Protein AF-A0A662MBM5-F1 (afdb_monomer_lite)

pLDDT: mean 87.01, std 5.44, range [66.44, 95.25]

Foldseek 3Di:
DVVVLVVVVVVCVVVVVVCCVVVVDDDDPDPVVVVVVVVVVVVVSVVVVVLVVCVVPDPNQLSVLVVVLVVVVVVVCCCPPVVDDQDPVNVVVNVVSVVVNVVSVD

Radius of gyration: 17.94 Å; chains: 1; bounding box: 32×37×42 Å

Secondary structure (DSSP, 8-state):
-HHHHHHHHHHHHHHHHHHHHHTT------HHHHHHHHHHHHHHHHHHHHHHHHHTTS-HHHHHHHHTTHHHHHHHHIIIII-PPPPHHHHHHHHHHHHHHHHHT-

Structure (mmCIF, N/CA/C/O backbone):
data_AF-A0A662MBM5-F1
#
_entry.id   AF-A0A662MBM5-F1
#
loop_
_atom_site.group_PDB
_atom_site.id
_atom_site.type_symbol
_atom_site.label_atom_id
_atom_site.label_alt_id
_atom_site.label_comp_id
_atom_site.label_asym_id
_atom_site.label_entity_id
_atom_site.label_seq_id
_atom_site.pdbx_PDB_ins_code
_atom_site.Cartn_x
_atom_site.Cartn_y
_atom_site.Cartn_z
_atom_site.occupancy
_atom_site.B_iso_or_equiv
_atom_site.auth_seq_id
_atom_site.auth_comp_id
_atom_site.auth_asym_id
_atom_site.auth_atom_id
_atom_site.pdbx_PDB_model_num
ATOM 1 N N . PRO A 1 1 ? 1.410 -21.549 -4.621 1.00 66.44 1 PRO A N 1
ATOM 2 C CA . PRO A 1 1 ? 2.022 -20.315 -4.065 1.00 66.44 1 PRO A CA 1
ATOM 3 C C . PRO A 1 1 ? 3.049 -19.637 -4.994 1.00 66.44 1 PRO A C 1
ATOM 5 O O . PRO A 1 1 ? 2.833 -18.495 -5.370 1.00 66.44 1 PRO A O 1
ATOM 8 N N . ARG A 1 2 ? 4.144 -20.309 -5.399 1.00 72.62 2 ARG A N 1
ATOM 9 C CA . ARG A 1 2 ? 5.218 -19.672 -6.198 1.00 72.62 2 ARG A CA 1
ATOM 10 C C . ARG A 1 2 ? 4.816 -19.308 -7.633 1.00 72.62 2 ARG A C 1
ATOM 12 O O . ARG A 1 2 ? 5.282 -18.303 -8.143 1.00 72.62 2 ARG A O 1
ATOM 19 N N . SER A 1 3 ? 3.935 -20.087 -8.261 1.00 84.31 3 SER A N 1
ATOM 20 C CA . SER A 1 3 ? 3.420 -19.804 -9.607 1.00 84.31 3 SER A CA 1
ATOM 21 C C . SER A 1 3 ? 2.594 -18.517 -9.671 1.00 84.31 3 SER A C 1
ATOM 23 O O . SER A 1 3 ? 2.716 -17.776 -10.635 1.00 84.31 3 SER A O 1
ATOM 25 N N . VAL A 1 4 ? 1.810 -18.216 -8.627 1.00 85.81 4 VAL A N 1
ATOM 26 C CA . VAL A 1 4 ? 0.986 -16.994 -8.546 1.00 85.81 4 VAL A CA 1
ATOM 27 C C . VAL A 1 4 ? 1.860 -15.744 -8.642 1.00 85.81 4 VAL A C 1
ATOM 29 O O . VAL A 1 4 ? 1.568 -14.867 -9.443 1.00 85.81 4 VAL A O 1
ATOM 32 N N . LEU A 1 5 ? 2.984 -15.722 -7.918 1.00 84.00 5 LEU A N 1
ATOM 33 C CA . LEU A 1 5 ? 3.943 -14.614 -7.958 1.00 84.00 5 LEU A CA 1
ATOM 34 C C . LEU A 1 5 ? 4.542 -14.408 -9.350 1.00 84.00 5 LEU A C 1
ATOM 36 O O . LEU A 1 5 ? 4.708 -13.279 -9.796 1.00 84.00 5 LEU A O 1
ATOM 40 N N . VAL A 1 6 ? 4.851 -15.500 -10.054 1.00 87.94 6 VAL A N 1
ATOM 41 C CA . VAL A 1 6 ? 5.397 -15.418 -11.415 1.00 87.94 6 VAL A CA 1
ATOM 42 C C . VAL A 1 6 ? 4.369 -14.803 -12.364 1.00 87.94 6 VAL A C 1
ATOM 44 O O . VAL A 1 6 ? 4.706 -13.892 -13.116 1.00 87.94 6 VAL A O 1
ATOM 47 N N . TYR A 1 7 ? 3.112 -15.251 -12.307 1.00 90.88 7 TYR A N 1
ATOM 48 C CA . TYR A 1 7 ? 2.052 -14.700 -13.153 1.00 90.88 7 TYR A CA 1
ATOM 49 C C . TYR A 1 7 ? 1.711 -13.246 -12.809 1.00 90.88 7 TYR A C 1
ATOM 51 O O . TYR A 1 7 ? 1.454 -12.459 -13.718 1.00 90.88 7 TYR A O 1
ATOM 59 N N . GLU A 1 8 ? 1.761 -12.870 -11.532 1.00 89.06 8 GLU A N 1
ATOM 60 C CA . GLU A 1 8 ? 1.558 -11.491 -11.083 1.00 89.06 8 GLU A CA 1
ATOM 61 C C . GLU A 1 8 ? 2.633 -10.551 -11.641 1.00 89.06 8 GLU A C 1
ATOM 63 O O . GLU A 1 8 ? 2.305 -9.522 -12.230 1.00 89.06 8 GLU A O 1
ATOM 68 N N . VAL A 1 9 ? 3.910 -10.935 -11.542 1.00 89.69 9 VAL A N 1
ATOM 69 C CA . VAL A 1 9 ? 5.023 -10.138 -12.081 1.00 89.69 9 VAL A CA 1
ATOM 70 C C . VAL A 1 9 ? 4.930 -10.021 -13.603 1.00 89.69 9 VAL A C 1
ATOM 72 O O . VAL A 1 9 ? 5.110 -8.930 -14.143 1.00 89.69 9 VAL A O 1
ATOM 75 N N . ILE A 1 10 ? 4.600 -11.111 -14.305 1.00 92.69 10 ILE A N 1
ATOM 76 C CA . ILE A 1 10 ? 4.391 -11.079 -15.761 1.00 92.69 10 ILE A CA 1
ATOM 77 C C . ILE A 1 10 ? 3.252 -10.115 -16.116 1.00 92.69 10 ILE A C 1
ATOM 79 O O . ILE A 1 10 ? 3.421 -9.265 -16.991 1.00 92.69 10 ILE A O 1
ATOM 83 N N . GLY A 1 11 ? 2.115 -10.203 -15.419 1.00 92.75 11 GLY A N 1
ATOM 84 C CA . GLY A 1 11 ? 0.982 -9.301 -15.620 1.00 92.75 11 GLY A CA 1
ATOM 85 C C . GLY A 1 11 ? 1.347 -7.836 -15.372 1.00 92.75 11 GLY A C 1
ATOM 86 O O . GLY A 1 11 ? 1.041 -6.979 -16.201 1.00 92.75 11 GLY A O 1
ATOM 87 N N . ALA A 1 12 ? 2.067 -7.552 -14.284 1.00 90.81 12 ALA A N 1
ATOM 88 C CA . ALA A 1 12 ? 2.525 -6.208 -13.946 1.00 90.81 12 ALA A CA 1
ATOM 89 C C . ALA A 1 12 ? 3.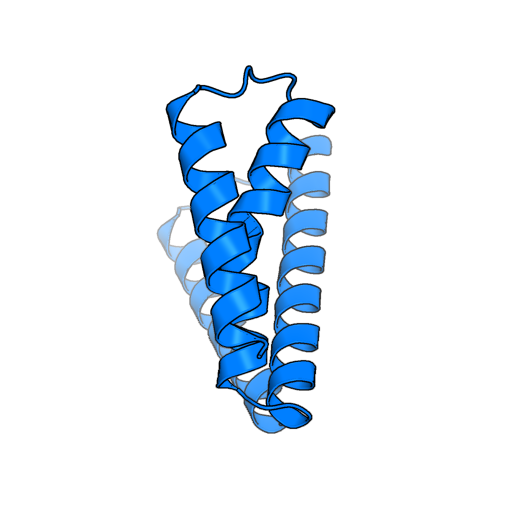466 -5.627 -15.014 1.00 90.81 12 ALA A C 1
ATOM 91 O O . ALA A 1 12 ? 3.325 -4.460 -15.379 1.00 90.81 12 ALA A O 1
ATOM 92 N N . ILE A 1 13 ? 4.380 -6.434 -15.566 1.00 93.19 13 ILE A N 1
ATOM 93 C CA . ILE A 1 13 ? 5.269 -6.013 -16.659 1.00 93.19 13 ILE A CA 1
ATOM 94 C C . ILE A 1 13 ? 4.461 -5.698 -17.922 1.00 93.19 13 ILE A C 1
ATOM 96 O O . ILE A 1 13 ? 4.684 -4.658 -18.540 1.00 93.19 13 ILE A O 1
ATOM 100 N N . ILE A 1 14 ? 3.507 -6.557 -18.298 1.00 95.25 14 ILE A N 1
ATOM 101 C CA . ILE A 1 14 ? 2.669 -6.350 -19.490 1.00 95.25 14 ILE A CA 1
ATOM 102 C C . ILE A 1 14 ? 1.864 -5.053 -19.363 1.00 95.25 14 ILE A C 1
ATOM 104 O O . ILE A 1 14 ? 1.893 -4.218 -20.269 1.00 95.25 14 ILE A O 1
ATOM 108 N N . VAL A 1 15 ? 1.178 -4.860 -18.233 1.00 93.44 15 VAL A N 1
ATOM 109 C CA . VAL A 1 15 ? 0.386 -3.649 -17.975 1.00 93.44 15 VAL A CA 1
ATOM 110 C C . VAL A 1 15 ? 1.289 -2.419 -17.911 1.00 93.44 15 VAL A C 1
ATOM 112 O O . VAL A 1 15 ? 0.981 -1.409 -18.541 1.00 93.44 15 VAL A O 1
ATOM 115 N N . GLY A 1 16 ? 2.425 -2.506 -17.216 1.00 90.81 16 GLY A N 1
ATOM 116 C CA . GLY A 1 16 ? 3.400 -1.421 -17.125 1.00 90.81 16 GLY A CA 1
ATOM 117 C C . GLY A 1 16 ? 3.908 -0.979 -18.498 1.00 90.81 16 GLY A C 1
ATOM 118 O O . GLY A 1 16 ? 3.907 0.215 -18.794 1.00 90.81 16 GLY A O 1
ATOM 119 N N . MET A 1 17 ? 4.256 -1.928 -19.373 1.00 90.88 17 MET A N 1
ATOM 120 C CA . MET A 1 17 ? 4.644 -1.621 -20.753 1.00 90.88 17 MET A CA 1
ATOM 121 C C . MET A 1 17 ? 3.500 -0.968 -21.532 1.00 90.88 17 MET A C 1
ATOM 123 O O . MET A 1 17 ? 3.712 0.069 -22.157 1.00 90.88 17 MET A O 1
ATOM 127 N N . ALA A 1 18 ? 2.286 -1.521 -21.471 1.00 92.62 18 ALA A N 1
ATOM 128 C CA . ALA A 1 18 ? 1.130 -0.955 -22.164 1.00 92.62 18 ALA A CA 1
ATOM 129 C C . ALA A 1 18 ? 0.860 0.499 -21.741 1.00 92.62 18 ALA A C 1
ATOM 131 O O . ALA A 1 18 ? 0.657 1.364 -22.592 1.00 92.62 18 ALA A O 1
ATOM 132 N N . VAL A 1 19 ? 0.927 0.793 -20.440 1.00 91.12 19 VAL A N 1
ATOM 133 C CA . VAL A 1 19 ? 0.759 2.154 -19.911 1.00 91.12 19 VAL A CA 1
ATOM 134 C C . VAL A 1 19 ? 1.849 3.092 -20.433 1.00 91.12 19 VAL A C 1
ATOM 136 O O . VAL A 1 19 ? 1.532 4.201 -20.860 1.00 91.12 19 VAL A O 1
ATOM 139 N N . LEU A 1 20 ? 3.113 2.657 -20.473 1.00 88.50 20 LEU A N 1
ATOM 140 C CA . LEU A 1 20 ? 4.205 3.471 -21.023 1.00 88.50 20 LEU A CA 1
ATOM 141 C C . LEU A 1 20 ? 3.975 3.837 -22.496 1.00 88.50 20 LEU A C 1
ATOM 143 O O . LEU A 1 20 ? 4.239 4.977 -22.884 1.00 88.50 20 LEU A O 1
ATOM 147 N N . PHE A 1 21 ? 3.438 2.911 -23.297 1.00 88.69 21 PHE A N 1
ATOM 148 C CA . PHE A 1 21 ? 3.086 3.176 -24.695 1.00 88.69 21 PHE A CA 1
ATOM 149 C C . PHE A 1 21 ? 1.879 4.113 -24.841 1.00 88.69 21 PHE A C 1
ATOM 151 O O . PHE A 1 21 ? 1.863 4.951 -25.740 1.00 88.69 21 PHE A O 1
ATOM 158 N N . LEU A 1 22 ? 0.882 4.006 -23.960 1.00 89.31 22 LEU A N 1
ATOM 159 C CA . LEU A 1 22 ? -0.341 4.815 -24.024 1.00 89.31 22 LEU A CA 1
ATOM 160 C C . LEU A 1 22 ? -0.135 6.264 -23.557 1.00 89.31 22 LEU A C 1
ATOM 162 O O . LEU A 1 22 ? -0.796 7.173 -24.059 1.00 89.31 22 LEU A O 1
ATOM 166 N N . VAL A 1 23 ? 0.767 6.499 -22.601 1.00 85.19 23 VAL A N 1
ATOM 167 C CA . VAL A 1 23 ? 0.869 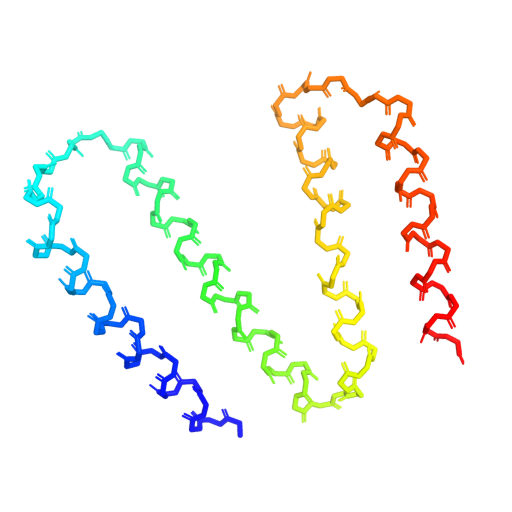7.788 -21.891 1.00 85.19 23 VAL A CA 1
ATOM 168 C C . VAL A 1 23 ? 1.787 8.810 -22.594 1.00 85.19 23 VAL A C 1
ATOM 170 O O . VAL A 1 23 ? 1.930 9.926 -22.106 1.00 85.19 23 VAL A O 1
ATOM 173 N N . ASN A 1 24 ? 2.371 8.509 -23.767 1.00 76.69 24 ASN A N 1
ATOM 174 C CA . ASN A 1 24 ? 3.365 9.381 -24.434 1.00 76.69 24 ASN A CA 1
ATOM 175 C C . ASN A 1 24 ? 4.418 9.890 -23.432 1.00 76.69 24 ASN A C 1
ATOM 177 O O . ASN A 1 24 ? 4.599 11.096 -23.238 1.00 76.69 24 ASN A O 1
ATOM 181 N N . PHE A 1 25 ? 5.041 8.938 -22.734 1.00 75.81 25 PHE A N 1
ATOM 182 C CA . PHE A 1 25 ? 5.851 9.172 -21.546 1.00 75.81 25 PHE A CA 1
ATOM 183 C C . PHE A 1 25 ? 6.894 10.282 -21.748 1.00 75.81 25 PHE A C 1
ATOM 185 O O . PHE A 1 25 ? 7.839 10.144 -22.525 1.00 75.81 25 PHE A O 1
ATOM 192 N N . LYS A 1 26 ? 6.734 11.382 -21.006 1.00 79.19 26 LYS A N 1
ATOM 193 C CA . LYS A 1 26 ? 7.754 12.421 -20.841 1.00 79.19 26 LYS A CA 1
ATOM 194 C C . LYS A 1 26 ? 8.378 12.228 -19.460 1.00 79.19 26 LYS A C 1
ATOM 196 O O . LYS A 1 26 ? 7.677 12.457 -18.476 1.00 79.19 26 LYS A O 1
ATOM 201 N N . PRO A 1 27 ? 9.644 11.786 -19.361 1.00 73.44 27 PRO A N 1
ATOM 202 C CA . PRO A 1 27 ? 10.279 11.555 -18.072 1.00 73.44 27 PRO A CA 1
ATOM 203 C C . PRO A 1 27 ? 10.337 12.857 -17.267 1.00 73.44 27 PRO A C 1
ATOM 205 O O . PRO A 1 27 ? 11.066 13.785 -17.619 1.00 73.44 27 PRO A O 1
ATOM 208 N N . GLU A 1 28 ? 9.567 12.937 -16.185 1.00 78.25 28 GLU A N 1
ATOM 209 C CA . GLU A 1 28 ? 9.680 14.033 -15.230 1.00 78.25 28 GLU A CA 1
ATOM 210 C C . GLU A 1 28 ? 10.856 13.744 -14.291 1.00 78.25 28 GLU A C 1
ATOM 212 O O . GLU A 1 28 ? 10.853 12.773 -13.535 1.00 78.25 28 GLU A O 1
ATOM 217 N N . VAL A 1 29 ? 11.896 14.576 -14.349 1.00 81.75 29 VAL A N 1
ATOM 218 C CA . VAL A 1 29 ? 13.179 14.321 -13.670 1.00 81.75 29 VAL A CA 1
ATOM 219 C C . VAL A 1 29 ? 13.188 14.871 -12.237 1.00 81.75 29 VAL A C 1
ATOM 221 O O . VAL A 1 29 ? 14.146 15.497 -11.787 1.00 81.75 29 VAL A O 1
ATOM 224 N N . ASN A 1 30 ? 12.097 14.670 -11.495 1.00 89.81 30 ASN A N 1
ATOM 225 C CA . ASN A 1 30 ? 12.024 15.061 -10.090 1.00 89.81 30 ASN A CA 1
ATOM 226 C C . ASN A 1 30 ? 12.619 13.956 -9.202 1.00 89.81 30 ASN A C 1
ATOM 228 O O . ASN A 1 30 ? 11.966 12.950 -8.931 1.00 89.81 30 ASN A O 1
ATOM 232 N N . ALA A 1 31 ? 13.847 14.148 -8.708 1.00 88.00 31 ALA A N 1
ATOM 233 C CA . ALA A 1 31 ? 14.552 13.142 -7.905 1.00 88.00 31 ALA A CA 1
ATOM 234 C C . ALA A 1 31 ? 13.768 12.676 -6.662 1.00 88.00 31 ALA A C 1
ATOM 236 O O . ALA A 1 31 ? 13.791 11.491 -6.325 1.00 88.00 31 ALA A O 1
ATOM 237 N N . LYS A 1 32 ? 13.033 13.580 -5.994 1.00 90.25 32 LYS A N 1
ATOM 238 C CA . LYS A 1 32 ? 12.178 13.208 -4.854 1.00 90.25 32 LYS A CA 1
ATOM 239 C C . LYS A 1 32 ? 10.988 12.370 -5.311 1.00 90.25 32 LYS A C 1
ATOM 241 O O . LYS A 1 32 ? 10.729 11.330 -4.714 1.00 90.25 32 LYS A O 1
ATOM 246 N N . GLY A 1 33 ? 10.301 12.796 -6.372 1.00 89.38 33 GLY A N 1
ATOM 247 C CA . GLY A 1 33 ? 9.162 12.072 -6.942 1.00 89.38 33 GLY A CA 1
ATOM 248 C C . GLY A 1 33 ? 9.538 10.658 -7.385 1.00 89.38 33 GLY A C 1
ATOM 249 O O . GLY A 1 33 ? 8.873 9.700 -7.003 1.00 89.38 33 GLY A O 1
ATOM 250 N N . ILE A 1 34 ? 10.665 10.517 -8.088 1.00 90.75 34 ILE A N 1
ATOM 251 C CA . ILE A 1 34 ? 11.216 9.219 -8.504 1.00 90.75 34 ILE A CA 1
ATOM 252 C C . ILE A 1 34 ? 11.528 8.345 -7.284 1.00 90.75 34 ILE A C 1
ATOM 254 O O . ILE A 1 34 ? 11.157 7.175 -7.257 1.00 90.75 34 ILE A O 1
ATOM 258 N N . THR A 1 35 ? 12.166 8.906 -6.253 1.00 92.94 35 THR A N 1
ATOM 259 C CA . THR A 1 35 ? 12.498 8.152 -5.035 1.00 92.94 35 THR A CA 1
ATOM 260 C C . THR A 1 35 ? 11.239 7.639 -4.336 1.00 92.94 35 THR A C 1
ATOM 262 O O . THR A 1 35 ? 11.164 6.456 -4.007 1.00 92.94 35 THR A O 1
ATOM 265 N N . PHE A 1 36 ? 10.222 8.488 -4.153 1.00 91.81 36 PHE A N 1
ATOM 266 C CA . PHE A 1 36 ? 8.950 8.057 -3.571 1.00 91.81 36 PHE A CA 1
ATOM 267 C C . PHE A 1 36 ? 8.234 7.024 -4.447 1.00 91.81 36 PHE A C 1
ATOM 269 O O . PHE A 1 36 ? 7.725 6.050 -3.904 1.00 91.81 36 PHE A O 1
ATOM 276 N N . ALA A 1 37 ? 8.245 7.174 -5.774 1.00 91.12 37 ALA A N 1
ATOM 277 C CA . ALA A 1 37 ? 7.647 6.205 -6.694 1.00 91.12 37 ALA A CA 1
ATOM 278 C C . ALA A 1 37 ? 8.339 4.829 -6.647 1.00 91.12 37 ALA A C 1
ATOM 280 O O . ALA A 1 37 ? 7.680 3.791 -6.695 1.00 91.12 37 ALA A O 1
ATOM 281 N N . ILE A 1 38 ? 9.667 4.795 -6.508 1.00 93.00 38 ILE A N 1
ATOM 282 C CA . ILE A 1 38 ? 10.406 3.539 -6.322 1.00 93.00 38 ILE A CA 1
ATOM 283 C C . ILE A 1 38 ? 10.043 2.910 -4.972 1.00 93.00 38 ILE A C 1
ATOM 285 O O . ILE A 1 38 ? 9.760 1.714 -4.907 1.00 93.00 38 ILE A O 1
ATOM 289 N N . LEU A 1 39 ? 10.006 3.705 -3.899 1.00 94.44 39 LEU A N 1
ATOM 290 C CA . LEU A 1 39 ? 9.644 3.218 -2.566 1.00 94.44 39 LEU A CA 1
ATOM 291 C C . LEU A 1 39 ? 8.216 2.663 -2.519 1.00 94.44 39 LEU A C 1
ATOM 293 O O . LEU A 1 39 ? 8.005 1.611 -1.916 1.00 94.44 39 LEU A O 1
ATOM 297 N N . THR A 1 40 ? 7.248 3.313 -3.172 1.00 93.25 40 THR A N 1
ATOM 298 C CA . THR A 1 40 ? 5.871 2.802 -3.250 1.00 93.25 40 THR A CA 1
ATOM 299 C C . THR A 1 40 ? 5.803 1.502 -4.045 1.00 93.25 40 THR A C 1
ATOM 301 O O . THR A 1 40 ? 5.124 0.573 -3.610 1.00 93.25 40 THR A O 1
ATOM 304 N N . GLY A 1 41 ? 6.550 1.385 -5.149 1.00 92.81 41 GLY A N 1
ATOM 305 C CA . GLY A 1 41 ? 6.655 0.143 -5.919 1.00 92.81 41 GLY A CA 1
ATOM 306 C C . GLY A 1 41 ? 7.230 -1.021 -5.102 1.00 92.81 41 GLY A C 1
ATOM 307 O O . GLY A 1 41 ? 6.661 -2.117 -5.092 1.00 92.81 41 GLY A O 1
ATOM 308 N N . ILE A 1 42 ? 8.315 -0.777 -4.358 1.00 94.19 42 ILE A N 1
ATOM 309 C CA . ILE A 1 42 ? 8.924 -1.773 -3.461 1.00 94.19 42 ILE A CA 1
ATOM 310 C C . ILE A 1 42 ? 7.942 -2.172 -2.355 1.00 94.19 42 ILE A C 1
ATOM 312 O O . ILE A 1 42 ? 7.710 -3.362 -2.142 1.00 94.19 42 ILE A O 1
ATOM 316 N N . ALA A 1 43 ? 7.337 -1.195 -1.673 1.00 93.88 43 ALA A N 1
ATOM 317 C CA . ALA A 1 43 ? 6.392 -1.445 -0.589 1.00 93.88 43 ALA A CA 1
ATOM 318 C C . ALA A 1 43 ? 5.157 -2.226 -1.068 1.00 93.88 43 ALA A C 1
ATOM 320 O O . ALA A 1 43 ? 4.748 -3.181 -0.409 1.00 93.88 43 ALA A O 1
ATOM 321 N N . GLY A 1 44 ? 4.602 -1.871 -2.231 1.00 91.94 44 GLY A N 1
ATOM 322 C CA . GLY A 1 44 ? 3.463 -2.567 -2.830 1.00 91.94 44 GLY A CA 1
ATOM 323 C C . GLY A 1 44 ? 3.787 -4.018 -3.182 1.00 91.94 44 GLY A C 1
ATOM 324 O O . GLY A 1 44 ? 3.044 -4.924 -2.810 1.00 91.94 44 GLY A O 1
ATOM 325 N N . THR A 1 45 ? 4.942 -4.253 -3.811 1.00 91.19 45 THR A N 1
ATOM 326 C CA . THR A 1 45 ? 5.378 -5.607 -4.193 1.00 91.19 45 THR A CA 1
ATOM 327 C C . THR A 1 45 ? 5.652 -6.478 -2.963 1.00 91.19 45 THR A C 1
ATOM 329 O O . THR A 1 45 ? 5.231 -7.632 -2.909 1.00 91.19 45 THR A O 1
ATOM 332 N N . LEU A 1 46 ? 6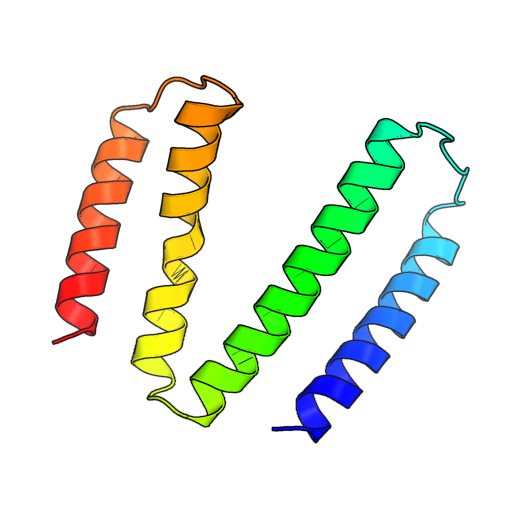.315 -5.931 -1.937 1.00 92.81 46 LEU A N 1
ATOM 333 C CA . LEU A 1 46 ? 6.518 -6.628 -0.662 1.00 92.81 46 LEU A CA 1
ATOM 334 C C . LEU A 1 46 ? 5.190 -6.931 0.041 1.00 92.81 46 LEU A C 1
ATOM 336 O O . LEU A 1 46 ? 5.019 -8.027 0.574 1.00 92.81 46 LEU A O 1
ATOM 340 N N . GLY A 1 47 ? 4.240 -5.995 0.007 1.00 91.75 47 GLY A N 1
ATOM 341 C CA . GLY A 1 47 ? 2.895 -6.194 0.541 1.00 91.75 47 GLY A CA 1
ATOM 342 C C . GLY A 1 47 ? 2.172 -7.362 -0.131 1.00 91.75 47 GLY A C 1
ATOM 343 O O . GLY A 1 47 ? 1.662 -8.242 0.562 1.00 91.75 47 GLY A O 1
ATOM 344 N N . ALA A 1 48 ? 2.198 -7.424 -1.465 1.00 90.56 48 ALA A N 1
ATOM 345 C CA . ALA A 1 48 ? 1.616 -8.529 -2.228 1.00 90.56 48 ALA A CA 1
ATOM 346 C C . ALA A 1 48 ? 2.288 -9.877 -1.905 1.00 90.56 48 ALA A C 1
ATOM 348 O O . ALA A 1 48 ? 1.605 -10.873 -1.649 1.00 90.56 48 ALA A O 1
ATOM 349 N N . LEU A 1 49 ? 3.624 -9.897 -1.813 1.00 90.44 49 LEU A N 1
ATOM 350 C CA . LEU A 1 49 ? 4.392 -11.084 -1.421 1.00 90.44 49 LEU A CA 1
ATOM 351 C C . LEU A 1 49 ? 3.978 -11.606 -0.038 1.00 90.44 49 LEU A C 1
ATOM 353 O O . LEU A 1 49 ? 3.714 -12.803 0.118 1.00 90.44 49 LEU A O 1
ATOM 357 N N . PHE A 1 50 ? 3.895 -10.724 0.961 1.00 91.12 50 PHE A N 1
ATOM 358 C CA . PHE A 1 50 ? 3.473 -11.102 2.310 1.00 91.12 50 PHE A CA 1
ATOM 359 C C . PHE A 1 50 ? 2.007 -11.521 2.367 1.00 91.12 50 PHE A C 1
ATOM 361 O O . PHE A 1 50 ? 1.690 -12.476 3.076 1.00 91.12 50 PHE A O 1
ATOM 368 N N . PHE A 1 51 ? 1.131 -10.883 1.592 1.00 91.12 51 PHE A N 1
ATOM 369 C CA . PHE A 1 51 ? -0.270 -11.278 1.491 1.00 91.12 51 PHE A CA 1
ATOM 370 C C . PHE A 1 51 ? -0.415 -12.700 0.937 1.00 91.12 51 PHE A C 1
ATOM 372 O O . PHE A 1 51 ? -1.039 -13.549 1.573 1.00 91.12 51 PHE A O 1
ATOM 379 N N . ILE A 1 52 ? 0.227 -13.004 -0.195 1.00 89.94 52 ILE A N 1
ATOM 380 C CA . ILE A 1 52 ? 0.190 -14.346 -0.798 1.00 89.94 52 ILE A CA 1
ATOM 381 C C . ILE A 1 52 ? 0.783 -15.384 0.155 1.00 89.94 52 ILE A C 1
ATOM 383 O O . ILE A 1 52 ? 0.259 -16.497 0.271 1.00 89.94 52 ILE A O 1
ATOM 387 N N . PHE A 1 53 ? 1.856 -15.034 0.866 1.00 89.31 53 PHE A N 1
ATOM 388 C CA . PHE A 1 53 ? 2.450 -15.906 1.874 1.00 89.31 53 PHE A CA 1
ATOM 389 C C . PHE A 1 53 ? 1.500 -16.172 3.050 1.00 89.31 53 PHE A C 1
ATOM 391 O O . PHE A 1 53 ? 1.356 -17.327 3.455 1.00 89.31 53 PHE A O 1
ATOM 398 N N . ALA A 1 54 ? 0.829 -15.139 3.563 1.00 90.12 54 ALA A N 1
ATOM 399 C CA . ALA A 1 54 ? -0.132 -15.247 4.656 1.00 90.12 54 ALA A CA 1
ATOM 400 C C . ALA A 1 54 ? -1.351 -16.089 4.253 1.00 90.12 54 ALA A C 1
ATOM 402 O O . ALA A 1 54 ? -1.692 -17.036 4.959 1.00 90.12 54 ALA A O 1
ATOM 403 N N . VAL A 1 55 ? -1.940 -15.832 3.081 1.00 90.50 55 VAL A N 1
ATOM 404 C CA . VAL A 1 55 ? -3.063 -16.621 2.540 1.00 90.50 55 VAL A CA 1
ATOM 405 C C . VAL A 1 55 ? -2.665 -18.080 2.294 1.00 90.50 55 VAL A C 1
ATOM 407 O O . VAL A 1 55 ? -3.491 -18.974 2.426 1.00 90.50 55 VAL A O 1
ATOM 410 N N . SER A 1 56 ? -1.396 -18.349 1.970 1.00 87.56 56 SER A N 1
ATOM 411 C CA . SER A 1 56 ? -0.906 -19.720 1.772 1.00 87.56 56 SER A CA 1
ATOM 412 C C . SER A 1 56 ? -0.695 -20.503 3.076 1.00 87.56 56 SER A C 1
ATOM 414 O O . SER A 1 56 ? -0.460 -21.709 3.006 1.00 87.56 56 SER A O 1
ATOM 416 N N . ARG A 1 57 ? -0.690 -19.844 4.244 1.00 86.00 57 ARG A N 1
ATOM 417 C CA . ARG A 1 57 ? -0.384 -20.467 5.549 1.00 86.00 57 ARG A CA 1
ATOM 418 C C . ARG A 1 57 ? -1.494 -20.347 6.589 1.00 86.00 57 ARG A C 1
ATOM 420 O O . ARG A 1 57 ? -1.499 -21.137 7.527 1.00 86.00 57 ARG A O 1
ATOM 427 N N . GLY A 1 58 ? -2.372 -19.361 6.460 1.00 85.19 58 GLY A N 1
ATOM 428 C CA . GLY A 1 58 ? -3.496 -19.129 7.360 1.00 85.19 58 GLY A CA 1
ATOM 429 C C . GLY A 1 58 ? -4.835 -19.239 6.643 1.00 85.19 58 GLY A C 1
ATOM 430 O O . GLY A 1 58 ? -4.903 -19.441 5.430 1.00 85.19 58 GLY A O 1
ATOM 431 N N . GLU A 1 59 ? -5.916 -19.069 7.396 1.00 86.38 59 GLU A N 1
ATOM 432 C CA . GLU A 1 59 ? -7.253 -19.016 6.819 1.00 86.38 59 GLU A CA 1
ATOM 433 C C . GLU A 1 59 ? -7.428 -17.754 5.975 1.00 86.38 59 GLU A C 1
ATOM 435 O O . GLU A 1 59 ? -7.235 -16.628 6.443 1.00 86.38 59 GLU A O 1
ATOM 440 N N . THR A 1 60 ? -7.829 -17.938 4.717 1.00 87.25 60 THR A N 1
ATOM 441 C CA . THR A 1 60 ? -8.008 -16.833 3.770 1.00 87.25 60 THR A CA 1
ATOM 442 C C . THR A 1 60 ? -8.984 -15.784 4.303 1.00 87.25 60 THR A C 1
ATOM 444 O O . THR A 1 60 ? -8.714 -14.595 4.165 1.00 87.25 60 THR A O 1
ATOM 447 N N . SER A 1 61 ? -10.061 -16.199 4.978 1.00 86.69 61 SER A N 1
ATOM 448 C CA . SER A 1 61 ? -11.046 -15.292 5.580 1.00 86.69 61 SER A CA 1
ATOM 449 C C . SER A 1 61 ? -10.415 -14.342 6.600 1.00 86.69 61 SER A C 1
ATOM 451 O O . SER A 1 61 ? -10.627 -13.132 6.525 1.00 86.69 61 SER A O 1
ATOM 453 N N . VAL A 1 62 ? -9.578 -14.857 7.504 1.00 86.00 62 VAL A N 1
ATOM 454 C CA . VAL A 1 62 ? -8.910 -14.042 8.531 1.00 86.00 62 VAL A CA 1
ATOM 455 C C . VAL A 1 62 ? -7.876 -13.112 7.895 1.00 86.00 62 VAL A C 1
ATOM 457 O O . VAL A 1 62 ? -7.838 -11.918 8.205 1.00 86.00 62 VAL A O 1
ATOM 460 N N . VAL A 1 63 ? -7.070 -13.618 6.955 1.00 89.88 63 VAL A N 1
ATOM 461 C CA . VAL A 1 63 ? -6.014 -12.830 6.293 1.00 89.88 63 VAL A CA 1
ATOM 462 C C . VAL A 1 63 ? -6.606 -11.694 5.452 1.00 89.88 63 VAL A C 1
ATOM 464 O O . VAL A 1 63 ? -6.156 -10.550 5.548 1.00 89.88 63 VAL A O 1
ATOM 467 N N . VAL A 1 64 ? -7.637 -11.976 4.654 1.00 87.62 64 VAL A N 1
ATOM 468 C CA . VAL A 1 64 ? -8.316 -10.972 3.818 1.00 87.62 64 VAL A CA 1
ATOM 469 C C . VAL A 1 64 ? -8.986 -9.912 4.687 1.00 87.62 64 VAL A C 1
ATOM 471 O O . VAL A 1 64 ? -8.825 -8.723 4.431 1.00 87.62 64 VAL A O 1
ATOM 474 N N . THR A 1 65 ? -9.664 -10.313 5.761 1.00 85.81 65 THR A N 1
ATOM 475 C CA . THR A 1 65 ? -10.303 -9.356 6.675 1.00 85.81 65 THR A CA 1
ATOM 476 C C . THR A 1 65 ? -9.276 -8.461 7.363 1.00 85.81 65 THR A C 1
ATOM 478 O O . THR A 1 65 ? -9.437 -7.244 7.413 1.00 85.81 65 THR A O 1
ATOM 481 N N . THR A 1 66 ? -8.183 -9.048 7.854 1.00 85.88 66 THR A N 1
ATOM 482 C CA . THR A 1 66 ? -7.109 -8.297 8.516 1.00 85.88 66 THR A CA 1
ATOM 483 C C . THR A 1 66 ? -6.457 -7.306 7.553 1.00 85.88 66 THR A C 1
ATOM 485 O O . THR A 1 66 ? -6.185 -6.165 7.915 1.00 85.88 66 THR A O 1
ATOM 488 N N . THR A 1 67 ? -6.229 -7.709 6.304 1.00 88.12 67 THR A N 1
ATOM 489 C CA . THR A 1 67 ? -5.623 -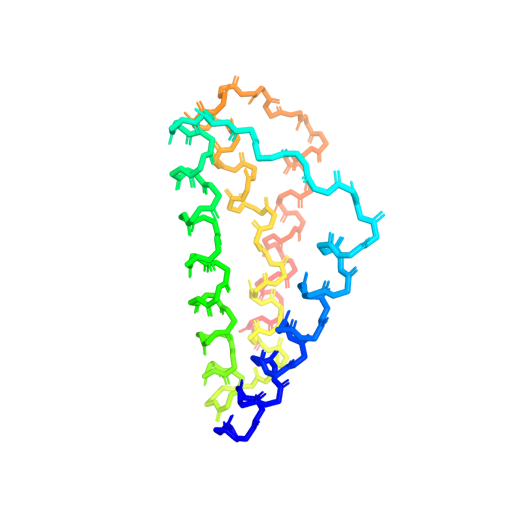6.833 5.288 1.00 88.12 67 THR A CA 1
ATOM 490 C C . THR A 1 67 ? -6.576 -5.753 4.781 1.00 88.12 67 THR A C 1
ATOM 492 O O . THR A 1 67 ? -6.123 -4.646 4.493 1.00 88.12 67 THR A O 1
ATOM 495 N N . ALA A 1 68 ? -7.890 -5.998 4.771 1.00 85.50 68 ALA A N 1
ATOM 496 C CA . ALA A 1 68 ? -8.911 -4.993 4.453 1.00 85.50 68 ALA A CA 1
ATOM 497 C C . ALA A 1 68 ? -8.918 -3.795 5.421 1.00 85.50 68 ALA A C 1
ATOM 499 O O . ALA A 1 68 ? -9.530 -2.768 5.138 1.00 85.50 68 ALA A O 1
ATOM 500 N N . LEU A 1 69 ? -8.202 -3.898 6.542 1.00 84.56 69 LEU A N 1
ATOM 501 C CA . LEU A 1 69 ? -8.067 -2.849 7.548 1.00 84.56 69 LEU A CA 1
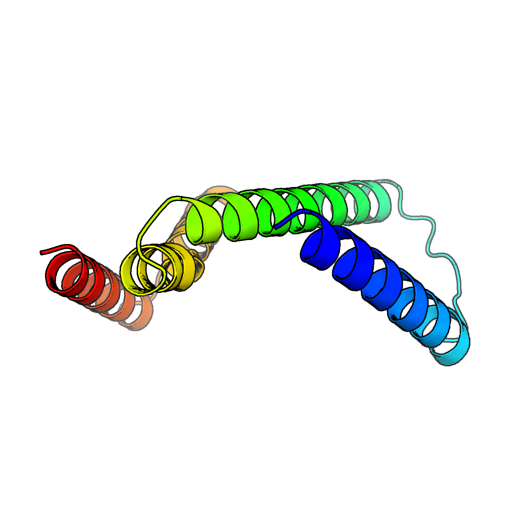ATOM 502 C C . LEU A 1 69 ? -6.878 -1.922 7.290 1.00 84.56 69 LEU A C 1
ATOM 504 O O . LEU A 1 69 ? -6.614 -1.025 8.089 1.00 84.56 69 LEU A O 1
ATOM 508 N N . TYR A 1 70 ? -6.222 -2.040 6.132 1.00 86.75 70 TYR A N 1
ATOM 509 C CA . TYR A 1 70 ? -5.243 -1.055 5.673 1.00 86.75 70 TYR A CA 1
ATOM 510 C C . TYR A 1 70 ? -5.730 0.413 5.747 1.00 86.75 70 TYR A C 1
ATOM 512 O O . TYR A 1 70 ? -4.894 1.262 6.064 1.00 86.75 70 TYR A O 1
ATOM 520 N N . PRO A 1 71 ? -7.029 0.764 5.553 1.00 84.56 71 PRO A N 1
ATOM 521 C CA . PRO A 1 71 ? -7.473 2.151 5.659 1.00 84.56 71 PRO A CA 1
ATOM 522 C C . PRO A 1 71 ? -7.254 2.744 7.053 1.00 84.56 71 PRO A C 1
ATOM 524 O O . PRO A 1 71 ? -7.017 3.943 7.161 1.00 84.56 71 PRO A O 1
ATOM 527 N N . LEU A 1 72 ? -7.279 1.926 8.116 1.00 85.94 72 LEU A N 1
ATOM 528 C CA . LEU A 1 72 ? -6.944 2.374 9.472 1.00 85.94 72 LEU A CA 1
ATOM 529 C C . LEU A 1 72 ? -5.499 2.865 9.539 1.00 85.94 72 LEU A C 1
ATOM 531 O O . LEU A 1 72 ? -5.239 3.960 10.034 1.00 85.94 72 LEU A O 1
ATOM 535 N N . ILE A 1 73 ? -4.572 2.076 8.993 1.00 87.56 73 ILE A N 1
ATOM 536 C CA . ILE A 1 73 ? -3.155 2.440 8.917 1.00 87.56 73 ILE A CA 1
ATOM 537 C C . ILE A 1 73 ? -2.989 3.710 8.077 1.00 87.56 73 ILE A C 1
ATOM 539 O O . ILE A 1 73 ? -2.272 4.622 8.484 1.00 87.56 73 ILE A O 1
ATOM 543 N N . THR A 1 74 ? -3.697 3.819 6.950 1.00 88.94 74 THR A N 1
ATOM 544 C CA . THR A 1 74 ? -3.682 5.021 6.106 1.00 88.94 74 THR A CA 1
ATOM 545 C C . THR A 1 74 ? -4.191 6.261 6.846 1.00 88.94 74 THR A C 1
ATOM 547 O O . THR A 1 74 ? -3.541 7.299 6.766 1.00 88.94 74 THR A O 1
ATOM 550 N N . ILE A 1 75 ? -5.296 6.176 7.598 1.00 87.56 75 ILE A N 1
ATOM 551 C CA . ILE A 1 75 ? -5.831 7.304 8.384 1.00 87.56 75 ILE A CA 1
ATOM 552 C C . ILE A 1 75 ? -4.838 7.727 9.473 1.00 87.56 75 ILE A C 1
ATOM 554 O O . ILE A 1 75 ? -4.587 8.919 9.649 1.00 87.56 75 ILE A O 1
ATOM 558 N N . ILE A 1 76 ? -4.234 6.763 10.175 1.00 87.50 76 ILE A N 1
ATOM 559 C CA . ILE A 1 76 ? -3.213 7.041 11.195 1.00 87.50 76 ILE A CA 1
ATOM 560 C C . ILE A 1 76 ? -2.006 7.747 10.563 1.00 87.50 76 ILE A C 1
ATOM 562 O O . ILE A 1 76 ? -1.529 8.748 11.096 1.00 87.50 76 ILE A O 1
ATOM 566 N N . LEU A 1 77 ? -1.531 7.272 9.408 1.00 86.75 77 LEU A N 1
ATOM 567 C CA . LEU A 1 77 ? -0.432 7.907 8.679 1.00 86.75 77 LEU A CA 1
ATOM 568 C C . LEU A 1 77 ? -0.803 9.308 8.177 1.00 86.75 77 LEU A C 1
ATOM 570 O O . LEU A 1 77 ? 0.025 10.211 8.269 1.00 86.75 77 LEU A O 1
ATOM 574 N N . ALA A 1 78 ? -2.029 9.519 7.693 1.00 87.56 78 ALA A N 1
ATOM 575 C CA . ALA A 1 78 ? -2.505 10.834 7.265 1.00 87.56 78 ALA A CA 1
ATOM 576 C C . ALA A 1 78 ? -2.523 11.833 8.435 1.00 87.56 78 ALA A C 1
ATOM 578 O O . ALA A 1 78 ? -2.049 12.963 8.305 1.00 87.56 78 ALA A O 1
ATOM 579 N N . PHE A 1 79 ? -2.969 11.395 9.613 1.00 88.00 79 PHE A N 1
ATOM 580 C CA . PHE A 1 79 ? -2.935 12.215 10.821 1.00 88.00 79 PHE A CA 1
ATOM 581 C C . PHE A 1 79 ? -1.503 12.503 11.304 1.00 88.00 79 PHE A C 1
ATOM 583 O O . PHE A 1 79 ? -1.190 13.639 11.652 1.00 88.00 79 PHE A O 1
ATOM 590 N N . LEU A 1 80 ? -0.611 11.506 11.313 1.00 90.56 80 LEU A N 1
ATOM 591 C CA . LEU A 1 80 ? 0.749 11.663 11.849 1.00 90.56 80 LEU A CA 1
ATOM 592 C C . LEU A 1 80 ? 1.710 12.385 10.890 1.00 90.56 80 LEU A C 1
ATOM 594 O O . LEU A 1 80 ? 2.494 13.226 11.328 1.00 90.56 80 LEU A O 1
ATOM 598 N N . ILE A 1 81 ? 1.676 12.044 9.599 1.00 91.00 81 ILE A N 1
ATOM 599 C CA . ILE A 1 81 ? 2.630 12.535 8.591 1.00 91.00 81 ILE A CA 1
ATOM 600 C C . ILE A 1 81 ? 2.081 13.775 7.886 1.00 91.00 81 ILE A C 1
ATOM 602 O O . ILE A 1 81 ? 2.779 14.786 7.802 1.00 91.00 81 ILE A O 1
ATOM 606 N N . LEU A 1 82 ? 0.842 13.705 7.388 1.00 86.38 82 LEU A N 1
ATOM 607 C CA . LEU A 1 82 ? 0.207 14.807 6.654 1.00 86.38 82 LEU A CA 1
ATOM 608 C C . LEU A 1 82 ? -0.428 15.849 7.588 1.00 86.38 82 LEU A C 1
ATOM 610 O O . LEU A 1 82 ? -0.703 16.961 7.143 1.00 86.38 82 LEU A O 1
ATOM 614 N N . LYS A 1 83 ? -0.604 15.525 8.880 1.00 87.38 83 LYS A N 1
ATOM 615 C CA . LYS A 1 83 ? -1.268 16.381 9.881 1.00 87.38 83 LYS A CA 1
ATOM 616 C C . LYS A 1 83 ? -2.698 16.755 9.485 1.00 87.38 83 LYS A C 1
ATOM 618 O O . LYS A 1 83 ? -3.194 17.818 9.857 1.00 87.38 83 LYS A O 1
ATOM 623 N N . GLU A 1 84 ? -3.364 15.880 8.735 1.00 85.38 84 GLU A N 1
ATOM 624 C CA . GLU A 1 84 ? -4.761 16.067 8.356 1.00 85.38 84 GLU A CA 1
ATOM 625 C C . GLU A 1 84 ? -5.688 15.804 9.554 1.00 85.38 84 GLU A C 1
ATOM 627 O O . GLU A 1 84 ? -5.516 14.804 10.260 1.00 85.38 84 GLU A O 1
ATOM 632 N N . PRO A 1 85 ? -6.679 16.677 9.815 1.00 83.19 85 PRO A N 1
ATOM 633 C CA . PRO A 1 85 ? -7.598 16.494 10.928 1.00 83.19 85 PRO A CA 1
ATOM 634 C C . PRO A 1 85 ? -8.529 15.303 10.677 1.00 83.19 85 PRO A C 1
ATOM 636 O O . PRO A 1 85 ? -9.203 15.225 9.649 1.00 83.19 85 PRO A O 1
ATOM 639 N N . ILE A 1 86 ? -8.615 14.399 11.655 1.00 82.31 86 ILE A N 1
ATOM 640 C CA . ILE A 1 86 ? -9.541 13.266 11.602 1.00 82.31 86 ILE A CA 1
ATOM 641 C C . ILE A 1 86 ? -10.961 13.782 11.829 1.00 82.31 86 ILE A C 1
ATOM 643 O O . ILE A 1 86 ? -11.293 14.330 12.882 1.00 82.31 86 ILE A O 1
ATOM 647 N N . THR A 1 87 ? -11.821 13.585 10.838 1.00 88.06 87 THR A N 1
ATOM 648 C CA . THR A 1 87 ? -13.242 13.925 10.948 1.00 88.06 87 THR A CA 1
ATOM 649 C C . THR A 1 87 ? -13.975 12.930 11.849 1.00 88.06 87 THR A C 1
ATOM 651 O O . THR A 1 87 ? -13.627 11.751 11.919 1.00 88.06 87 THR A O 1
ATOM 654 N N . ILE A 1 88 ? -15.070 13.365 12.481 1.00 86.81 88 ILE A N 1
ATOM 655 C CA . ILE A 1 88 ? -15.921 12.488 13.310 1.00 86.81 88 ILE A CA 1
ATOM 656 C C . ILE A 1 88 ? -16.394 11.257 12.514 1.00 86.81 88 ILE A C 1
ATOM 658 O O . ILE A 1 88 ? -16.424 10.151 13.045 1.00 86.81 88 ILE A O 1
ATOM 662 N N . LYS A 1 89 ? -16.702 11.423 11.218 1.00 88.06 89 LYS A N 1
ATOM 663 C CA . LYS A 1 89 ? -17.107 10.316 10.334 1.00 88.06 89 LYS A CA 1
ATOM 664 C C . LYS A 1 89 ? -15.996 9.276 10.161 1.00 88.06 89 LYS A C 1
ATOM 666 O O . LYS A 1 89 ? -16.283 8.085 10.229 1.00 88.06 89 LYS A O 1
ATOM 671 N N . GLN A 1 90 ? -14.747 9.713 9.972 1.00 84.38 90 GLN A N 1
ATOM 672 C CA . GLN A 1 90 ? -13.593 8.809 9.915 1.00 84.38 90 GLN A CA 1
ATOM 673 C C . GLN A 1 90 ? -13.413 8.085 11.250 1.00 84.38 90 GLN A C 1
ATOM 675 O O . GLN A 1 90 ? -13.292 6.867 11.245 1.00 84.38 90 GLN A O 1
ATOM 680 N N . GLY A 1 91 ? -13.497 8.792 12.382 1.00 84.81 91 GLY A N 1
ATOM 681 C CA . GLY A 1 91 ? -13.398 8.179 13.712 1.00 84.81 91 GLY A CA 1
ATOM 682 C C . GLY A 1 91 ? -14.458 7.100 13.966 1.00 84.81 91 GLY A C 1
ATOM 683 O O . GLY A 1 91 ? -14.127 6.002 14.407 1.00 84.81 91 GLY A O 1
ATOM 684 N N . ILE A 1 92 ? -15.721 7.367 13.614 1.00 89.19 92 ILE A N 1
ATOM 685 C CA . ILE A 1 92 ? -16.802 6.371 13.700 1.00 89.19 92 ILE A CA 1
ATOM 686 C C . ILE A 1 92 ? -16.496 5.171 12.793 1.00 89.19 92 ILE A C 1
ATOM 688 O O . ILE A 1 92 ? -16.585 4.028 13.239 1.00 89.19 92 ILE A O 1
ATOM 692 N N . GLY A 1 93 ? -16.082 5.419 11.546 1.00 86.62 93 GLY A N 1
ATOM 693 C CA . GLY A 1 93 ? -15.687 4.362 10.614 1.00 86.62 93 GLY A CA 1
ATOM 694 C C . GL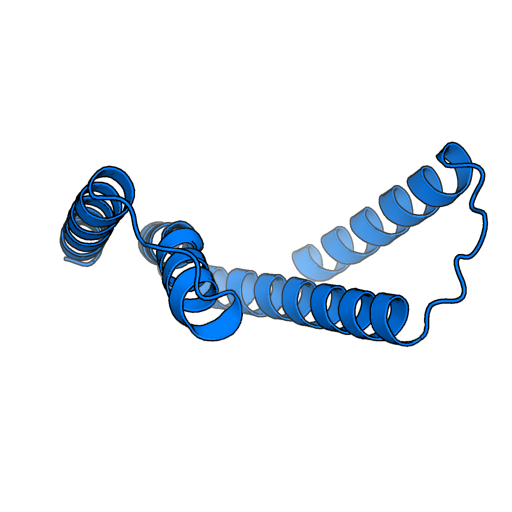Y A 1 93 ? -14.555 3.483 11.153 1.00 86.62 93 GLY A C 1
ATOM 695 O O . GLY A 1 93 ? -14.625 2.262 11.031 1.00 86.62 93 GLY A O 1
ATOM 696 N N . MET A 1 94 ? -13.557 4.077 11.817 1.00 85.50 94 MET A N 1
ATOM 697 C CA . MET A 1 94 ? -12.461 3.337 12.449 1.00 85.50 94 MET A CA 1
ATOM 698 C C . MET A 1 94 ? -12.963 2.403 13.556 1.00 85.50 94 MET A C 1
ATOM 700 O O . MET A 1 94 ? -12.560 1.242 13.597 1.00 85.50 94 MET A O 1
ATOM 704 N N . ILE A 1 95 ? -13.860 2.878 14.425 1.00 87.88 95 ILE A N 1
ATOM 705 C CA . ILE A 1 95 ? -14.433 2.065 15.512 1.00 87.88 95 ILE A CA 1
ATOM 706 C C . ILE A 1 95 ? -15.208 0.869 14.943 1.00 87.88 95 ILE A C 1
ATOM 708 O O . ILE A 1 95 ? -14.993 -0.261 15.381 1.00 87.88 95 ILE A O 1
ATOM 712 N N . PHE A 1 96 ? -16.063 1.094 13.939 1.00 87.44 96 PHE A N 1
ATOM 713 C CA . PHE A 1 96 ? -16.796 0.009 13.276 1.00 87.44 96 PHE A CA 1
ATOM 714 C C . PHE A 1 96 ? -15.859 -0.997 12.598 1.00 87.44 96 PHE A C 1
ATOM 716 O O . PHE A 1 96 ? -16.089 -2.201 12.691 1.00 87.44 96 PHE A O 1
ATOM 723 N N . ALA A 1 97 ? -14.790 -0.522 11.957 1.00 84.62 97 ALA A N 1
ATOM 724 C CA . ALA A 1 97 ? -13.794 -1.378 11.323 1.00 84.62 97 ALA A CA 1
ATOM 725 C C . ALA A 1 97 ? -13.070 -2.278 12.345 1.00 84.62 97 ALA A C 1
ATOM 727 O O . ALA A 1 97 ? -12.933 -3.480 12.115 1.00 84.62 97 ALA A O 1
ATOM 728 N N . PHE A 1 98 ? -12.679 -1.733 13.503 1.00 83.19 98 PHE A N 1
ATOM 729 C CA . PHE A 1 98 ? -12.101 -2.520 14.600 1.00 83.19 98 PHE A CA 1
ATOM 730 C C . PHE A 1 98 ? -13.088 -3.541 15.176 1.00 83.19 98 PHE A C 1
ATOM 732 O O . PHE A 1 98 ? -12.712 -4.690 15.403 1.00 83.19 98 PHE A O 1
ATOM 739 N N . ALA A 1 99 ? -14.349 -3.154 15.380 1.00 85.94 99 ALA A N 1
ATOM 740 C CA . ALA A 1 99 ? -15.374 -4.072 15.870 1.00 85.94 99 ALA A CA 1
ATOM 741 C C . ALA A 1 99 ? -15.594 -5.246 14.899 1.00 85.94 99 ALA A C 1
ATOM 743 O O . ALA A 1 99 ? -15.629 -6.400 15.324 1.00 85.94 99 ALA A O 1
ATOM 744 N N . ALA A 1 100 ? -15.673 -4.965 13.594 1.00 83.88 100 ALA A N 1
ATOM 745 C CA . ALA A 1 100 ? -15.801 -5.989 12.559 1.00 83.88 100 ALA A CA 1
ATOM 746 C C . ALA A 1 100 ? -14.590 -6.939 12.524 1.00 83.88 100 ALA A C 1
ATOM 748 O O . ALA A 1 100 ? -14.774 -8.150 12.418 1.00 83.88 100 ALA A O 1
ATOM 749 N N . MET A 1 101 ? -13.366 -6.414 12.668 1.00 80.38 101 MET A N 1
ATOM 750 C CA . MET A 1 101 ? -12.144 -7.226 12.773 1.00 80.38 101 MET A CA 1
ATOM 751 C C . MET A 1 101 ? -12.220 -8.204 13.945 1.00 80.38 101 MET A C 1
ATOM 753 O O . MET A 1 101 ? -11.934 -9.386 13.782 1.00 80.38 101 MET A O 1
ATOM 757 N N . MET A 1 102 ? -12.610 -7.709 15.120 1.00 81.38 102 MET A N 1
ATOM 758 C CA . MET A 1 102 ? -12.672 -8.507 16.341 1.00 81.38 102 MET A CA 1
ATOM 759 C C . MET A 1 102 ? -13.712 -9.627 16.215 1.00 81.38 102 MET A C 1
ATOM 761 O O . MET A 1 102 ? -13.417 -10.768 16.552 1.00 81.38 102 MET A O 1
ATOM 765 N N . LEU A 1 103 ? -14.882 -9.327 15.640 1.00 82.56 103 LEU A N 1
ATOM 766 C CA . LEU A 1 103 ? -15.927 -10.314 15.346 1.00 82.56 103 LEU A CA 1
ATOM 767 C C . LEU A 1 103 ? -15.468 -11.405 14.371 1.00 82.56 103 LEU A C 1
ATOM 769 O O . LEU A 1 103 ? -15.805 -12.562 14.574 1.00 82.56 103 LEU A O 1
ATOM 773 N N . LEU A 1 104 ? -14.718 -11.051 13.324 1.00 76.62 104 LEU A N 1
ATOM 774 C CA . LEU A 1 104 ? -14.226 -12.013 12.328 1.00 76.62 104 LEU A CA 1
ATOM 775 C C . LEU A 1 104 ? -12.992 -12.798 12.787 1.00 76.62 104 LEU A C 1
ATOM 777 O O . LEU A 1 104 ? -12.695 -13.845 12.222 1.00 76.62 104 LEU A O 1
ATOM 781 N N . SER A 1 105 ? -12.257 -12.284 13.772 1.00 71.69 105 SER A N 1
ATOM 782 C CA . SER A 1 105 ? -11.090 -12.949 14.359 1.00 71.69 105 SER A CA 1
ATOM 783 C C . SER A 1 105 ? -11.444 -13.923 15.492 1.00 71.69 105 SER A C 1
ATOM 785 O O . SER A 1 105 ? -10.526 -14.550 16.027 1.00 71.69 105 SER A O 1
ATOM 787 N N . THR A 1 106 ? -12.717 -14.009 15.891 1.00 67.19 106 THR A N 1
ATOM 788 C CA . THR A 1 106 ? -13.212 -14.906 16.950 1.00 67.19 106 THR A CA 1
ATOM 789 C C . THR A 1 106 ? -13.928 -16.096 16.330 1.00 67.19 106 THR A C 1
ATOM 791 O O . THR A 1 106 ? -13.735 -17.219 16.845 1.00 67.19 106 THR A O 1
#

Sequence (106 aa):
PRSVLVYEVIGAIIVGMAVLFLVNFKPEVNAKGITFAILTGIAGTLGALFFIFAVSRGETSVVVTTTALYPLITIILAFLILKEPITIKQGIGMIFAFAAMMLLST